Protein AF-A0A8T3V3B6-F1 (afdb_monomer_lite)

pLDDT: mean 76.21, std 11.62, range [51.06, 91.12]

Organism: NCBI:txid190975

Radius of gyration: 12.71 Å; chains: 1; bounding box: 29×26×32 Å

Structure (mmCIF, N/CA/C/O backbone):
data_AF-A0A8T3V3B6-F1
#
_entry.id   AF-A0A8T3V3B6-F1
#
loop_
_atom_site.group_PDB
_atom_site.id
_atom_site.type_symbol
_atom_site.label_atom_id
_atom_site.label_alt_id
_atom_site.label_comp_id
_atom_site.label_asym_id
_atom_site.label_entity_id
_atom_site.label_seq_id
_atom_site.pdbx_PDB_ins_code
_atom_site.Cartn_x
_atom_site.Cartn_y
_atom_site.Cartn_z
_atom_site.occupancy
_atom_site.B_iso_or_equiv
_atom_site.auth_seq_id
_atom_site.auth_comp_id
_atom_site.auth_asym_id
_atom_site.auth_atom_id
_atom_site.pdbx_PDB_model_num
ATOM 1 N N . MET A 1 1 ? 15.736 -11.059 4.428 1.00 59.34 1 MET A N 1
ATOM 2 C CA . MET A 1 1 ? 14.328 -11.035 4.889 1.00 59.34 1 MET A CA 1
ATOM 3 C C . MET A 1 1 ? 13.486 -11.435 3.678 1.00 59.34 1 MET A C 1
ATOM 5 O O . MET A 1 1 ? 13.928 -11.114 2.587 1.00 59.34 1 MET A O 1
ATOM 9 N N . THR A 1 2 ? 12.404 -12.210 3.802 1.00 81.81 2 THR A N 1
ATOM 10 C CA . THR A 1 2 ? 11.584 -12.592 2.628 1.00 81.81 2 THR A CA 1
ATOM 11 C C . THR A 1 2 ? 10.568 -11.493 2.306 1.00 81.81 2 THR A C 1
ATOM 13 O O . THR A 1 2 ? 10.116 -10.818 3.232 1.00 81.81 2 THR A O 1
ATOM 16 N N . PHE A 1 3 ? 10.211 -11.335 1.025 1.00 83.12 3 PHE A N 1
ATOM 17 C CA . PHE A 1 3 ? 9.192 -10.393 0.531 1.00 83.12 3 PHE A CA 1
ATOM 18 C C . PHE A 1 3 ? 7.906 -10.452 1.368 1.00 83.12 3 PHE A C 1
ATOM 20 O O . PHE A 1 3 ? 7.493 -9.445 1.932 1.00 83.12 3 PHE A O 1
ATOM 27 N N . GLU A 1 4 ? 7.363 -11.657 1.570 1.00 83.19 4 GLU A N 1
ATOM 28 C CA . GLU A 1 4 ? 6.150 -11.902 2.365 1.00 83.19 4 GLU A CA 1
ATOM 29 C C . GLU A 1 4 ? 6.241 -11.311 3.776 1.00 83.19 4 GLU A C 1
ATOM 31 O O . GLU A 1 4 ? 5.313 -10.668 4.253 1.00 83.19 4 GLU A O 1
ATOM 36 N N . ARG A 1 5 ? 7.392 -11.458 4.448 1.00 85.62 5 ARG A N 1
ATOM 37 C CA . ARG A 1 5 ? 7.565 -10.946 5.814 1.00 85.62 5 ARG A CA 1
ATOM 38 C C . ARG A 1 5 ? 7.564 -9.420 5.860 1.00 85.62 5 ARG A C 1
ATOM 40 O O . ARG A 1 5 ? 7.167 -8.849 6.873 1.00 85.62 5 ARG A O 1
ATOM 47 N N . ILE A 1 6 ? 8.080 -8.773 4.819 1.00 86.25 6 ILE A N 1
ATOM 48 C CA . ILE A 1 6 ? 8.093 -7.312 4.711 1.00 86.25 6 ILE A CA 1
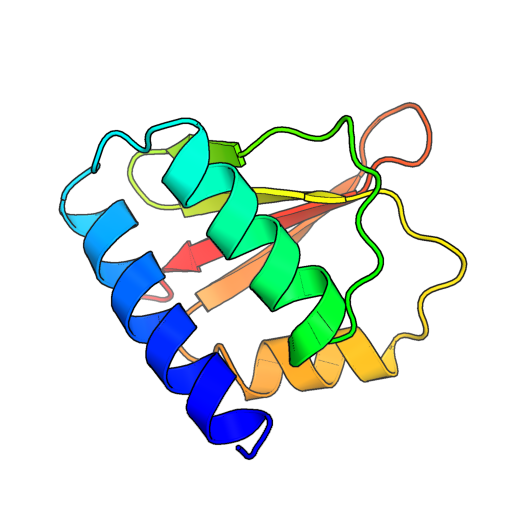ATOM 49 C C . ILE A 1 6 ? 6.691 -6.817 4.361 1.00 86.25 6 ILE A C 1
ATOM 51 O O . ILE A 1 6 ? 6.193 -5.923 5.039 1.00 86.25 6 ILE A O 1
ATOM 55 N N . ALA A 1 7 ? 6.034 -7.455 3.392 1.00 86.12 7 ALA A N 1
ATOM 56 C CA . ALA A 1 7 ? 4.673 -7.131 2.992 1.00 86.12 7 ALA A CA 1
ATOM 57 C C . ALA A 1 7 ? 3.678 -7.270 4.155 1.00 86.12 7 ALA A C 1
ATOM 59 O O . ALA A 1 7 ? 2.949 -6.324 4.428 1.00 86.12 7 ALA A O 1
ATOM 60 N N . SER A 1 8 ? 3.715 -8.367 4.926 1.00 88.56 8 SER A N 1
ATOM 61 C CA . SER A 1 8 ? 2.818 -8.541 6.082 1.00 88.56 8 SER A CA 1
ATOM 62 C C . SER A 1 8 ? 3.008 -7.461 7.149 1.00 88.56 8 SER A C 1
ATOM 64 O O . SER A 1 8 ? 2.029 -6.951 7.687 1.00 88.56 8 SER A O 1
ATOM 66 N N . LYS A 1 9 ? 4.259 -7.083 7.446 1.00 90.25 9 LYS A N 1
ATOM 67 C CA . LYS A 1 9 ? 4.543 -6.005 8.405 1.00 90.25 9 LYS A CA 1
ATOM 68 C C . LYS A 1 9 ? 4.044 -4.658 7.905 1.00 90.25 9 LYS A C 1
ATOM 70 O O . LYS A 1 9 ? 3.420 -3.923 8.660 1.00 90.25 9 LYS A O 1
ATOM 75 N N . LEU A 1 10 ? 4.310 -4.353 6.636 1.00 89.44 10 LEU A N 1
ATOM 76 C CA . LEU A 1 10 ? 3.853 -3.112 6.030 1.00 89.44 10 LEU A CA 1
ATOM 77 C C . LEU A 1 10 ? 2.322 -3.053 6.008 1.00 89.44 10 LEU A C 1
ATOM 79 O O . LEU A 1 10 ? 1.754 -2.029 6.359 1.00 89.44 10 LEU A O 1
ATOM 83 N N . GLN A 1 11 ? 1.649 -4.160 5.686 1.00 89.56 11 GLN A N 1
ATOM 84 C CA . GLN A 1 11 ? 0.194 -4.271 5.755 1.00 89.56 11 GLN A CA 1
ATOM 85 C C . GLN A 1 11 ? -0.338 -3.920 7.155 1.00 89.56 11 GLN A C 1
ATOM 87 O O . GLN A 1 11 ? -1.258 -3.113 7.262 1.00 89.56 11 GLN A O 1
ATOM 92 N N . GLU A 1 12 ? 0.231 -4.475 8.229 1.00 91.12 12 GLU A N 1
ATOM 93 C CA . GLU A 1 12 ? -0.193 -4.153 9.601 1.00 91.12 12 GLU A CA 1
ATOM 94 C C . GLU A 1 12 ? -0.016 -2.667 9.940 1.00 91.12 12 GLU A C 1
ATOM 96 O O . GLU A 1 12 ? -0.935 -2.050 10.485 1.00 91.12 12 GLU A O 1
ATOM 101 N N . GLU A 1 13 ? 1.120 -2.079 9.563 1.00 90.75 13 GLU A N 1
ATOM 102 C CA . GLU A 1 13 ? 1.385 -0.655 9.788 1.00 90.75 13 GLU A CA 1
ATOM 103 C C . GLU A 1 13 ? 0.432 0.247 8.995 1.00 90.75 13 GLU A C 1
ATOM 105 O O . GLU A 1 13 ? -0.120 1.195 9.552 1.00 90.75 13 GLU A O 1
ATOM 110 N N . LEU A 1 14 ? 0.180 -0.053 7.716 1.00 89.50 14 LEU A N 1
ATOM 111 C CA . LEU A 1 14 ? -0.758 0.715 6.893 1.00 89.50 14 LEU A CA 1
ATOM 112 C C . LEU A 1 14 ? -2.181 0.661 7.465 1.00 89.50 14 LEU A C 1
ATOM 114 O O . LEU A 1 14 ? -2.879 1.675 7.478 1.00 89.50 14 LEU A O 1
ATOM 118 N N . ILE A 1 15 ? -2.602 -0.495 7.992 1.00 90.50 15 ILE A N 1
ATOM 119 C CA . ILE A 1 15 ? -3.896 -0.635 8.672 1.00 90.50 15 ILE A CA 1
ATOM 120 C C . ILE A 1 15 ? -3.954 0.268 9.906 1.00 90.50 15 ILE A C 1
ATOM 122 O O . ILE A 1 15 ? -4.970 0.928 10.128 1.00 90.50 15 ILE A O 1
ATOM 126 N N . GLU A 1 16 ? -2.897 0.287 10.721 1.00 90.81 16 GLU A N 1
ATOM 127 C CA . GLU A 1 16 ? -2.830 1.142 11.906 1.00 90.81 16 GLU A CA 1
ATOM 128 C C . GLU A 1 16 ? -2.893 2.621 11.522 1.00 90.81 16 GLU A C 1
ATOM 130 O O . GLU A 1 16 ? -3.685 3.365 12.104 1.00 90.81 16 GLU A O 1
ATOM 135 N N . ILE A 1 17 ? -2.127 3.030 10.506 1.00 88.88 17 ILE A N 1
ATOM 136 C CA . ILE A 1 17 ? -2.110 4.400 9.984 1.00 88.88 17 ILE A CA 1
ATOM 137 C C . ILE A 1 17 ? -3.512 4.844 9.571 1.00 88.88 17 ILE A C 1
ATOM 139 O O . ILE A 1 17 ? -3.970 5.889 10.029 1.00 88.88 17 ILE A O 1
ATOM 143 N N . ILE A 1 18 ? -4.211 4.040 8.765 1.00 88.25 18 ILE A N 1
ATOM 144 C CA . ILE A 1 18 ? -5.559 4.368 8.284 1.00 88.25 18 ILE A CA 1
ATOM 145 C C . ILE A 1 18 ? -6.546 4.421 9.453 1.00 88.25 18 ILE A C 1
ATOM 147 O O . ILE A 1 18 ? -7.248 5.412 9.628 1.00 88.25 18 ILE A O 1
ATOM 151 N N . LYS A 1 19 ? -6.573 3.392 10.312 1.00 89.19 19 LYS A N 1
ATOM 152 C CA . LYS A 1 19 ? -7.534 3.316 11.428 1.00 89.19 19 LYS A CA 1
ATOM 153 C C . LYS A 1 19 ? -7.359 4.416 12.467 1.00 89.19 19 LYS A C 1
ATOM 155 O O . LYS A 1 19 ? -8.329 4.787 13.124 1.00 89.19 19 LYS A O 1
ATOM 160 N N . SER A 1 20 ? -6.131 4.885 12.662 1.00 88.31 20 SER A N 1
ATOM 161 C CA . SER A 1 20 ? -5.822 5.964 13.602 1.00 88.31 20 SER A CA 1
ATOM 162 C C . SER A 1 20 ? -5.800 7.345 12.951 1.00 88.31 20 SER A C 1
ATOM 164 O O . SER A 1 20 ? -5.650 8.333 13.666 1.00 88.31 20 SER A O 1
ATOM 166 N N . ASN A 1 21 ? -5.961 7.418 11.624 1.00 83.00 21 ASN A N 1
ATOM 167 C CA . ASN A 1 21 ? -5.733 8.617 10.823 1.00 83.00 21 ASN A CA 1
ATOM 168 C C . ASN A 1 21 ? -4.404 9.300 11.199 1.00 83.00 21 ASN A C 1
ATOM 170 O O . ASN A 1 21 ? -4.347 10.501 11.473 1.00 83.00 21 ASN A O 1
ATOM 174 N N . LYS A 1 22 ? -3.348 8.486 11.325 1.00 85.94 22 LYS A N 1
ATOM 175 C CA . LYS A 1 22 ? -2.044 8.918 11.833 1.00 85.94 22 LYS A CA 1
ATOM 176 C C . LYS A 1 22 ? -1.426 9.946 10.890 1.00 85.94 22 LYS A C 1
ATOM 178 O O . LYS A 1 22 ? -1.240 9.671 9.708 1.00 85.94 22 LYS A O 1
ATOM 183 N N . GLU A 1 23 ? -1.015 11.088 11.434 1.00 83.69 23 GLU A N 1
ATOM 184 C CA . GLU A 1 23 ? -0.152 12.019 10.708 1.00 83.69 23 GLU A CA 1
ATOM 185 C C . GLU A 1 23 ? 1.232 11.393 10.502 1.00 83.69 23 GLU A C 1
ATOM 187 O O . GLU A 1 23 ? 1.883 10.966 11.459 1.00 83.69 23 GLU A O 1
ATOM 192 N N . LEU A 1 24 ? 1.679 11.338 9.246 1.00 84.00 24 LEU A N 1
ATOM 193 C CA . LEU A 1 24 ? 3.015 10.872 8.887 1.00 84.00 24 LEU A CA 1
ATOM 194 C C . LEU A 1 24 ? 3.962 12.053 8.738 1.00 84.00 24 LEU A C 1
ATOM 196 O O . LEU A 1 24 ? 3.639 13.041 8.079 1.00 84.00 24 LEU A O 1
ATOM 200 N N . ASN A 1 25 ? 5.156 11.924 9.307 1.00 85.88 25 ASN A N 1
ATOM 201 C CA . ASN A 1 25 ? 6.224 12.890 9.078 1.00 85.88 25 ASN A CA 1
ATOM 202 C C . ASN A 1 25 ? 7.071 12.532 7.841 1.00 85.88 25 ASN A C 1
ATOM 204 O O . ASN A 1 25 ? 7.025 11.411 7.331 1.00 85.88 25 ASN A O 1
ATOM 208 N N . ASP A 1 26 ? 7.898 13.479 7.393 1.00 82.00 26 ASP A N 1
ATOM 209 C CA . ASP A 1 26 ? 8.740 13.326 6.198 1.00 82.00 26 ASP A CA 1
ATOM 210 C C . ASP A 1 26 ? 9.654 12.090 6.249 1.00 82.00 26 ASP A C 1
ATOM 212 O O . ASP A 1 26 ? 9.871 11.434 5.231 1.00 82.00 26 ASP A O 1
ATOM 216 N N . TYR A 1 27 ? 10.173 11.734 7.429 1.00 85.00 27 TYR A N 1
ATOM 217 C 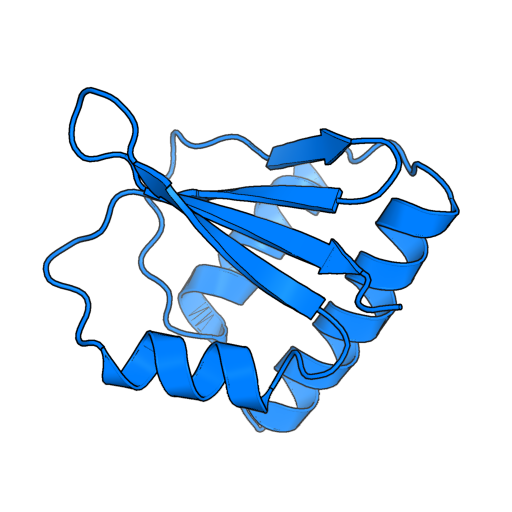CA . TYR A 1 27 ? 11.033 10.562 7.588 1.00 85.00 27 TYR A CA 1
ATOM 218 C C . TYR A 1 27 ? 10.250 9.257 7.410 1.00 85.00 27 TYR A C 1
ATOM 220 O O . TYR A 1 27 ? 10.707 8.363 6.701 1.00 85.00 27 TYR A O 1
ATOM 228 N N . GLU A 1 28 ? 9.058 9.154 7.998 1.00 85.56 28 GLU A N 1
ATOM 229 C CA . GLU A 1 28 ? 8.179 7.991 7.819 1.00 85.56 28 GLU A CA 1
ATOM 230 C C . GLU A 1 28 ? 7.785 7.818 6.349 1.00 85.56 28 GLU A C 1
ATOM 232 O O . GLU A 1 28 ? 7.848 6.712 5.815 1.00 85.56 28 GLU A O 1
ATOM 237 N N . ILE A 1 29 ? 7.475 8.920 5.661 1.00 82.38 29 ILE A N 1
ATOM 238 C CA . ILE A 1 29 ? 7.173 8.913 4.225 1.00 82.38 29 ILE A CA 1
ATOM 239 C C . ILE A 1 29 ? 8.366 8.380 3.418 1.00 82.38 29 ILE A C 1
ATOM 241 O O . ILE A 1 29 ? 8.183 7.535 2.539 1.00 82.38 29 ILE A O 1
ATOM 245 N N . ILE A 1 30 ? 9.591 8.827 3.719 1.00 81.56 30 ILE A N 1
ATOM 246 C CA . ILE A 1 30 ? 10.813 8.331 3.064 1.00 81.56 30 ILE A CA 1
ATOM 247 C C . ILE A 1 30 ? 11.003 6.830 3.312 1.00 81.56 30 ILE A C 1
ATOM 249 O O . ILE A 1 30 ? 11.340 6.097 2.381 1.00 81.56 30 ILE A O 1
ATOM 253 N N . VAL A 1 31 ? 10.767 6.359 4.539 1.00 84.00 31 VAL A N 1
ATOM 254 C CA . VAL A 1 31 ? 10.880 4.934 4.878 1.00 84.00 31 VAL A CA 1
ATOM 255 C C . VAL A 1 31 ? 9.877 4.108 4.080 1.00 84.00 31 VAL A C 1
ATOM 257 O O . VAL A 1 31 ? 10.278 3.125 3.458 1.00 84.00 31 VAL A O 1
ATOM 260 N N . TYR A 1 32 ? 8.607 4.517 4.020 1.00 84.25 32 TYR A N 1
ATOM 261 C CA . TYR A 1 32 ? 7.603 3.792 3.241 1.00 84.25 32 TYR A CA 1
ATOM 262 C C . TYR A 1 32 ? 7.965 3.737 1.762 1.00 84.25 32 TYR A C 1
ATOM 264 O O . TYR A 1 32 ? 7.954 2.654 1.176 1.00 84.25 32 TYR A O 1
ATOM 272 N N . LYS A 1 33 ? 8.390 4.864 1.178 1.00 78.06 33 LYS A N 1
ATOM 273 C CA . LYS A 1 33 ? 8.903 4.896 -0.198 1.00 78.06 33 LYS A CA 1
ATOM 274 C C . LYS A 1 33 ? 10.038 3.896 -0.399 1.00 78.06 33 LYS A C 1
ATOM 276 O O . LYS A 1 33 ? 9.984 3.102 -1.332 1.00 78.06 33 LYS A O 1
ATOM 281 N N . TYR A 1 34 ? 11.039 3.900 0.482 1.00 80.38 34 TYR A N 1
ATOM 282 C CA . TYR A 1 34 ? 12.168 2.975 0.392 1.00 80.38 34 TYR A CA 1
ATOM 283 C C . TYR A 1 34 ? 11.717 1.512 0.454 1.00 80.38 34 TYR A C 1
ATOM 285 O O . TYR A 1 34 ? 12.202 0.703 -0.331 1.00 80.38 34 TYR A O 1
ATOM 293 N N . VAL A 1 35 ? 10.786 1.165 1.348 1.00 83.69 35 VAL A N 1
ATOM 294 C CA . VAL A 1 35 ? 10.273 -0.208 1.457 1.00 83.69 35 VAL A CA 1
ATOM 295 C C . VAL A 1 35 ? 9.555 -0.618 0.169 1.00 83.69 35 VAL A C 1
ATOM 297 O O . VAL A 1 35 ? 9.832 -1.690 -0.367 1.00 83.69 35 VAL A O 1
ATOM 300 N N . PHE A 1 36 ? 8.694 0.241 -0.379 1.00 80.25 36 PHE A N 1
ATOM 301 C CA . PHE A 1 36 ? 8.010 -0.036 -1.642 1.00 80.25 36 PHE A CA 1
ATOM 302 C C . PHE A 1 36 ? 8.989 -0.189 -2.823 1.00 80.25 36 PHE A C 1
ATOM 304 O O . PHE A 1 36 ? 8.833 -1.122 -3.606 1.00 80.25 36 PHE A O 1
ATOM 311 N N . ILE A 1 37 ? 10.030 0.647 -2.922 1.00 76.12 37 ILE A N 1
ATOM 312 C CA . ILE A 1 37 ? 11.026 0.577 -4.009 1.00 76.12 37 ILE A CA 1
ATOM 313 C C . ILE A 1 37 ? 11.958 -0.618 -3.853 1.00 76.12 37 ILE A C 1
ATOM 315 O O . ILE A 1 37 ? 12.078 -1.449 -4.749 1.00 76.12 37 ILE A O 1
ATOM 319 N N . SER A 1 38 ? 12.656 -0.679 -2.726 1.00 76.88 38 SER A N 1
ATOM 320 C CA . SER A 1 38 ? 13.820 -1.545 -2.557 1.00 76.88 38 SER A CA 1
ATOM 321 C C . SER A 1 38 ? 13.431 -2.950 -2.127 1.00 76.88 38 SER A C 1
ATOM 323 O O . SER A 1 38 ? 14.056 -3.918 -2.552 1.00 76.88 38 SER A O 1
ATOM 325 N N . GLU A 1 39 ? 12.412 -3.069 -1.276 1.00 81.00 39 GLU A N 1
ATOM 326 C CA . GLU A 1 39 ? 12.033 -4.355 -0.689 1.00 81.00 39 GLU A CA 1
ATOM 327 C C . GLU A 1 39 ? 10.888 -5.020 -1.458 1.00 81.00 39 GLU A C 1
ATOM 329 O O . GLU A 1 39 ? 10.863 -6.245 -1.582 1.00 81.00 39 GLU A O 1
ATOM 334 N N . LEU A 1 40 ? 9.954 -4.221 -1.988 1.00 76.62 40 LEU A N 1
ATOM 335 C CA . LEU A 1 40 ? 8.816 -4.712 -2.771 1.00 76.62 40 LEU A CA 1
ATOM 336 C C . LEU A 1 40 ? 9.014 -4.577 -4.287 1.00 76.62 40 LEU A C 1
ATOM 338 O O . LEU A 1 40 ? 8.203 -5.105 -5.041 1.00 76.62 40 LEU A O 1
ATOM 342 N N . GLY A 1 41 ? 10.091 -3.927 -4.741 1.00 72.38 41 GLY A N 1
ATOM 343 C CA . GLY A 1 41 ? 10.438 -3.840 -6.160 1.00 72.38 41 GLY A CA 1
ATOM 344 C C . GLY A 1 41 ? 9.520 -2.933 -6.982 1.00 72.38 41 GLY A C 1
ATOM 345 O O . GLY A 1 41 ? 9.420 -3.119 -8.191 1.00 72.38 41 GLY A O 1
ATOM 346 N N . ILE A 1 42 ? 8.835 -1.973 -6.353 1.00 72.94 42 ILE A N 1
ATOM 347 C CA . ILE A 1 42 ? 7.964 -1.008 -7.032 1.00 72.94 42 ILE A CA 1
ATOM 348 C C . ILE A 1 42 ? 8.785 0.234 -7.395 1.00 72.94 42 ILE A C 1
ATOM 350 O O . ILE A 1 42 ? 9.028 1.054 -6.512 1.00 72.94 42 ILE A O 1
ATOM 354 N N . PRO A 1 43 ? 9.219 0.446 -8.649 1.00 61.38 43 PRO A N 1
ATOM 355 C CA . PRO A 1 43 ? 9.827 1.711 -9.041 1.00 61.38 43 PRO A CA 1
ATOM 356 C C . PRO A 1 43 ? 8.884 2.882 -8.729 1.00 61.38 43 PRO A C 1
ATOM 358 O O . PRO A 1 43 ? 7.797 3.019 -9.291 1.00 61.38 43 PRO A O 1
ATOM 361 N N . LEU A 1 44 ? 9.319 3.722 -7.792 1.00 63.91 44 LEU A N 1
ATOM 362 C CA . LEU A 1 44 ? 8.711 5.003 -7.459 1.00 63.91 44 LEU A CA 1
ATOM 363 C C . LEU A 1 44 ? 9.675 6.106 -7.897 1.00 63.91 44 LEU A C 1
ATOM 365 O O . LEU A 1 44 ? 10.882 5.989 -7.687 1.00 63.91 44 LEU A O 1
ATOM 369 N N . LEU A 1 45 ? 9.150 7.198 -8.450 1.00 54.94 45 LEU A N 1
ATOM 370 C CA . LEU A 1 45 ? 9.929 8.421 -8.650 1.00 54.94 45 LEU A CA 1
ATOM 371 C C . LEU A 1 45 ? 9.980 9.237 -7.347 1.00 54.94 45 LEU A C 1
ATOM 373 O O . LEU A 1 45 ? 9.011 9.274 -6.587 1.00 54.94 45 LEU A O 1
ATOM 377 N N . GLU A 1 46 ? 11.115 9.898 -7.096 1.00 53.19 46 GLU A N 1
ATOM 378 C CA . GLU A 1 46 ? 11.412 10.594 -5.829 1.00 53.19 46 GLU A CA 1
ATOM 379 C C . GLU A 1 46 ? 10.392 11.703 -5.485 1.00 53.19 46 GLU A C 1
ATOM 381 O O . GLU A 1 46 ? 10.083 11.915 -4.306 1.00 53.19 46 GLU A O 1
ATOM 386 N N . ASP A 1 47 ? 9.783 12.316 -6.507 1.00 55.06 47 ASP A N 1
ATOM 387 C CA . ASP A 1 47 ? 8.910 13.500 -6.414 1.00 55.06 47 ASP A CA 1
ATOM 388 C C . ASP A 1 47 ? 7.417 13.219 -6.134 1.00 55.06 47 ASP A C 1
ATOM 390 O O . ASP A 1 47 ? 6.550 14.059 -6.381 1.00 55.06 47 ASP A O 1
ATOM 394 N N . LEU A 1 48 ? 7.072 12.048 -5.596 1.00 61.75 48 LEU A N 1
ATOM 395 C CA . LEU A 1 48 ? 5.674 11.652 -5.384 1.00 61.75 48 LEU A CA 1
ATOM 396 C C . LEU A 1 48 ? 5.285 11.615 -3.899 1.00 61.75 48 LEU A C 1
ATOM 398 O O . LEU A 1 48 ? 6.054 11.171 -3.051 1.00 61.75 48 LEU A O 1
ATOM 402 N N . GLY A 1 49 ? 4.105 12.145 -3.566 1.00 68.12 49 GLY A N 1
ATOM 403 C CA . GLY A 1 49 ? 3.607 12.271 -2.191 1.00 68.12 49 GLY A CA 1
ATOM 404 C C . GLY A 1 49 ? 2.957 10.998 -1.645 1.00 68.12 49 GLY A C 1
ATOM 405 O O . GLY A 1 49 ? 2.750 10.022 -2.364 1.00 68.12 49 GLY A O 1
ATOM 406 N N . VAL A 1 50 ? 2.611 11.032 -0.361 1.00 75.38 50 VAL A N 1
ATOM 407 C CA . VAL A 1 50 ? 1.695 10.084 0.285 1.00 75.38 50 VAL A CA 1
ATOM 408 C C . VAL A 1 50 ? 0.479 10.880 0.739 1.00 75.38 50 VAL A C 1
ATOM 410 O O . VAL A 1 50 ? 0.625 11.991 1.246 1.00 75.38 50 VAL A O 1
ATOM 413 N N . GLU A 1 51 ? -0.712 10.330 0.547 1.00 80.62 51 GLU A N 1
ATOM 414 C CA . GLU A 1 51 ? -1.961 10.925 1.019 1.00 80.62 51 GLU A CA 1
ATOM 415 C C . GLU A 1 51 ? -2.740 9.886 1.825 1.00 80.62 51 GLU A C 1
ATOM 417 O O . GLU A 1 51 ? -2.885 8.744 1.395 1.00 80.62 51 GLU A O 1
ATOM 422 N N . ILE A 1 52 ? -3.231 10.281 2.998 1.00 79.44 52 ILE A N 1
ATOM 423 C CA . ILE A 1 52 ? -4.080 9.441 3.847 1.00 79.44 52 ILE A CA 1
ATOM 424 C C . ILE A 1 52 ? -5.480 10.041 3.830 1.00 79.44 52 ILE A C 1
ATOM 426 O O . ILE A 1 52 ? -5.659 11.230 4.096 1.00 79.44 52 ILE A O 1
ATOM 430 N N . THR A 1 53 ? -6.465 9.214 3.500 1.00 80.88 53 THR A N 1
ATOM 431 C CA . THR A 1 53 ? -7.889 9.531 3.627 1.00 80.88 53 THR A CA 1
ATOM 432 C C . THR A 1 53 ? -8.496 8.696 4.751 1.00 80.88 53 THR A C 1
ATOM 434 O O . THR A 1 53 ? -7.844 7.800 5.281 1.00 80.88 53 THR A O 1
ATOM 437 N N . GLU A 1 54 ? -9.757 8.958 5.104 1.00 80.25 54 GLU A N 1
ATOM 438 C CA . GL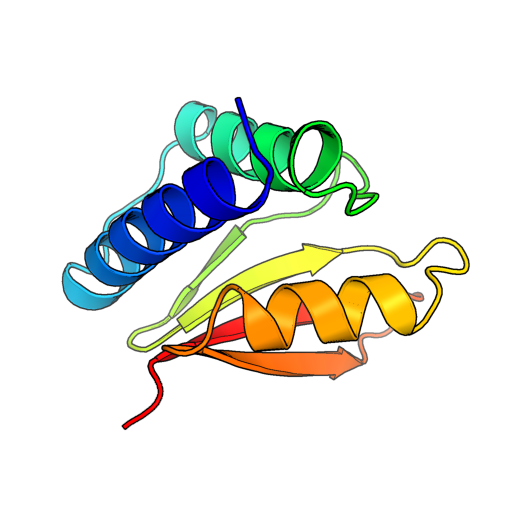U A 1 54 ? -10.443 8.283 6.222 1.00 80.25 54 GLU A CA 1
ATOM 439 C C . GLU A 1 54 ? -10.371 6.744 6.175 1.00 80.25 54 GLU A C 1
ATOM 441 O O . GLU A 1 54 ? -10.373 6.092 7.214 1.00 80.25 54 GLU A O 1
ATOM 446 N N . ASP A 1 55 ? -10.304 6.162 4.977 1.00 83.12 55 ASP A N 1
ATOM 447 C CA . ASP A 1 55 ? -10.341 4.719 4.734 1.00 83.12 55 ASP A CA 1
ATOM 448 C C . ASP A 1 55 ? -9.161 4.188 3.905 1.00 83.12 55 ASP A C 1
ATOM 450 O O . ASP A 1 55 ? -9.138 3.001 3.564 1.00 83.12 55 ASP A O 1
ATOM 454 N N . SER A 1 56 ? -8.208 5.048 3.525 1.00 86.00 56 SER A N 1
ATOM 455 C CA . SER A 1 56 ? -7.223 4.684 2.506 1.00 86.00 56 SER A CA 1
ATOM 456 C C . SER A 1 56 ? -5.854 5.319 2.693 1.00 86.00 56 SER A C 1
ATOM 458 O O . SER A 1 56 ? -5.717 6.457 3.134 1.00 86.00 56 SER A O 1
ATOM 460 N N . PHE A 1 57 ? -4.841 4.592 2.237 1.00 84.94 57 PHE A N 1
ATOM 461 C CA . PHE A 1 57 ? -3.485 5.077 2.035 1.00 84.94 57 PHE A CA 1
ATOM 462 C C . PHE A 1 57 ? -3.210 5.162 0.531 1.00 84.94 57 PHE A C 1
ATOM 464 O O . PHE A 1 57 ? -3.364 4.182 -0.197 1.00 84.94 57 PHE A O 1
ATOM 471 N N . ILE A 1 58 ? -2.827 6.337 0.042 1.00 83.25 58 ILE A N 1
ATOM 472 C CA . ILE A 1 58 ? -2.590 6.599 -1.377 1.00 83.25 58 ILE A CA 1
ATOM 473 C C . ILE A 1 58 ? -1.105 6.863 -1.583 1.00 83.25 58 ILE A C 1
ATOM 475 O O . ILE A 1 58 ? -0.557 7.863 -1.114 1.00 83.25 58 ILE A O 1
ATOM 479 N N . LEU A 1 59 ? -0.477 5.977 -2.349 1.00 79.69 59 LEU A N 1
ATOM 480 C CA . LEU A 1 59 ? 0.882 6.128 -2.834 1.00 79.69 59 LEU A CA 1
ATOM 481 C C . LEU A 1 59 ? 0.852 6.581 -4.293 1.00 79.69 59 LEU A C 1
ATOM 483 O O . LEU A 1 59 ? 0.221 5.964 -5.154 1.00 79.69 59 LEU A O 1
ATOM 487 N N . TYR A 1 60 ? 1.550 7.669 -4.574 1.00 73.25 60 TYR A N 1
ATOM 488 C CA . TYR A 1 60 ? 1.690 8.191 -5.922 1.00 73.25 60 TYR A CA 1
ATOM 489 C C . TYR A 1 60 ? 2.895 7.518 -6.595 1.00 73.25 60 TYR A C 1
ATOM 491 O O . TYR A 1 60 ? 3.989 7.517 -6.034 1.00 73.25 60 TYR A O 1
ATOM 499 N N . ILE A 1 61 ? 2.701 6.937 -7.784 1.00 69.69 61 ILE A N 1
ATOM 500 C CA . ILE A 1 61 ? 3.738 6.209 -8.533 1.00 69.69 61 ILE A CA 1
ATOM 501 C C . ILE A 1 61 ? 3.773 6.677 -10.003 1.00 69.69 61 ILE A C 1
ATOM 503 O O . ILE A 1 61 ? 2.774 7.141 -10.540 1.00 69.69 61 ILE A O 1
ATOM 507 N N . ILE A 1 62 ? 4.909 6.579 -10.689 1.00 57.94 62 ILE A N 1
ATOM 508 C CA . ILE A 1 62 ? 4.976 6.726 -12.154 1.00 57.94 62 ILE A CA 1
ATOM 509 C C . ILE A 1 62 ? 5.440 5.367 -12.666 1.00 57.94 62 ILE A C 1
ATOM 511 O O . ILE A 1 62 ? 6.543 4.958 -12.307 1.00 57.94 62 ILE A O 1
ATOM 515 N N . PRO A 1 63 ? 4.611 4.630 -13.421 1.00 55.12 63 PRO A N 1
ATOM 516 C CA . PRO A 1 63 ? 5.008 3.337 -13.929 1.00 55.12 63 PRO A CA 1
ATOM 517 C C . PRO A 1 63 ? 6.072 3.531 -15.010 1.00 55.12 63 PRO A C 1
ATOM 519 O O . PRO A 1 63 ? 5.857 4.260 -15.979 1.00 55.12 63 PRO A O 1
ATOM 522 N N . ASP A 1 64 ? 7.199 2.851 -14.842 1.00 51.06 64 ASP A N 1
ATOM 523 C CA . ASP A 1 64 ? 8.170 2.610 -15.905 1.00 51.06 64 ASP A CA 1
ATOM 524 C C . ASP A 1 64 ? 7.958 1.161 -16.347 1.00 51.06 64 ASP A C 1
ATOM 526 O O . ASP A 1 64 ? 8.323 0.256 -15.604 1.00 51.06 64 ASP A O 1
ATOM 530 N N . ASP A 1 65 ? 7.200 0.956 -17.435 1.00 53.72 65 ASP A N 1
ATOM 531 C CA . ASP A 1 65 ? 6.840 -0.341 -18.052 1.00 53.72 65 ASP A CA 1
ATOM 532 C C . ASP A 1 65 ? 6.628 -1.534 -17.080 1.00 53.72 65 ASP A C 1
ATOM 534 O O . ASP A 1 65 ? 6.917 -2.685 -17.405 1.00 53.72 65 ASP A O 1
ATOM 538 N N . LEU A 1 66 ? 6.106 -1.271 -15.874 1.00 54.31 66 LEU A N 1
ATOM 539 C CA . LEU A 1 66 ? 6.004 -2.266 -14.809 1.00 54.31 66 LEU A CA 1
ATOM 540 C C . LEU A 1 66 ? 5.018 -3.365 -15.194 1.00 54.31 66 LEU A C 1
ATOM 542 O O . LEU A 1 66 ? 3.807 -3.156 -15.303 1.00 54.31 66 LEU A O 1
ATOM 546 N N . GLU A 1 67 ? 5.596 -4.545 -15.369 1.00 59.53 67 GLU A N 1
ATOM 547 C CA . GLU A 1 67 ? 4.958 -5.796 -15.730 1.00 59.53 67 GLU A CA 1
ATOM 548 C C . GLU A 1 67 ? 3.846 -6.154 -14.729 1.00 59.53 67 GLU A C 1
ATOM 550 O O . GLU A 1 67 ? 4.029 -6.111 -13.510 1.00 59.53 67 GLU A O 1
ATOM 555 N N . PHE A 1 68 ? 2.684 -6.546 -15.257 1.00 58.75 68 PHE A N 1
ATOM 556 C CA . PHE A 1 68 ? 1.485 -6.982 -14.526 1.00 58.75 68 PHE A CA 1
ATOM 557 C C . PHE A 1 68 ? 1.750 -7.992 -13.387 1.00 58.75 68 PHE A C 1
ATOM 559 O O . PHE A 1 68 ? 0.939 -8.110 -12.468 1.00 58.75 68 PHE A O 1
ATOM 566 N N . ASP A 1 69 ? 2.877 -8.701 -13.425 1.00 62.38 69 ASP A N 1
ATOM 567 C CA . ASP A 1 69 ? 3.287 -9.681 -12.421 1.00 62.38 69 ASP A CA 1
ATOM 568 C C . ASP A 1 69 ? 3.597 -9.056 -11.052 1.00 62.38 69 ASP A C 1
ATOM 570 O O . ASP A 1 69 ? 3.260 -9.640 -10.021 1.00 62.38 69 ASP A O 1
ATOM 574 N N . LEU A 1 70 ? 4.159 -7.841 -11.008 1.00 66.38 70 LEU A N 1
ATOM 575 C CA . LEU A 1 70 ? 4.375 -7.131 -9.742 1.00 66.38 70 LEU A CA 1
ATOM 576 C C . LEU A 1 70 ? 3.038 -6.792 -9.068 1.00 66.38 70 LEU A C 1
ATOM 578 O O . LEU A 1 70 ? 2.901 -6.891 -7.851 1.00 66.38 70 LEU A O 1
ATOM 582 N N . LEU A 1 71 ? 2.039 -6.428 -9.873 1.00 65.75 71 LEU A N 1
ATOM 583 C CA . LEU A 1 71 ? 0.711 -6.053 -9.390 1.00 65.75 71 LEU A CA 1
ATOM 584 C C . LEU A 1 71 ? 0.002 -7.242 -8.748 1.00 65.75 71 LEU A C 1
ATOM 586 O O . LEU A 1 71 ? -0.589 -7.104 -7.682 1.00 65.75 71 LEU A O 1
ATOM 590 N N . ARG A 1 72 ? 0.117 -8.419 -9.367 1.00 66.94 72 ARG A N 1
ATOM 591 C CA . ARG A 1 72 ? -0.453 -9.656 -8.831 1.00 66.94 72 ARG A CA 1
ATOM 592 C C . ARG A 1 72 ? 0.172 -10.039 -7.491 1.00 66.94 72 ARG A C 1
ATOM 594 O O . ARG A 1 72 ? -0.542 -10.422 -6.575 1.00 66.94 72 ARG A O 1
ATOM 601 N N . ASN A 1 73 ? 1.486 -9.859 -7.358 1.00 73.44 73 ASN A N 1
ATOM 602 C CA . ASN A 1 73 ? 2.186 -10.121 -6.102 1.00 73.44 73 ASN A CA 1
ATOM 603 C C . ASN A 1 73 ? 1.774 -9.155 -4.982 1.00 73.44 73 ASN A C 1
ATOM 605 O O . ASN A 1 73 ? 1.795 -9.540 -3.817 1.00 73.44 73 ASN A O 1
ATOM 609 N N . LEU A 1 74 ? 1.423 -7.907 -5.311 1.00 78.12 74 LEU A N 1
ATOM 610 C CA . LEU A 1 74 ? 0.909 -6.957 -4.325 1.00 78.12 74 LEU A CA 1
ATOM 611 C C . LEU A 1 74 ? -0.509 -7.314 -3.887 1.00 78.12 74 LEU A C 1
ATOM 613 O O . LEU A 1 74 ? -0.769 -7.287 -2.692 1.00 78.12 74 LEU A O 1
ATOM 617 N N . ASP A 1 75 ? -1.386 -7.681 -4.821 1.00 75.56 75 ASP A N 1
ATOM 618 C CA . ASP A 1 75 ? -2.761 -8.099 -4.512 1.00 75.56 75 ASP A CA 1
ATOM 619 C C . ASP A 1 75 ? -2.774 -9.343 -3.601 1.00 75.56 75 ASP A C 1
ATOM 621 O O . ASP A 1 75 ? -3.469 -9.374 -2.590 1.00 75.56 75 ASP A O 1
ATOM 625 N N . ASP A 1 76 ? -1.903 -10.321 -3.882 1.00 76.19 76 ASP A N 1
ATOM 626 C CA . ASP A 1 76 ? -1.753 -11.525 -3.054 1.00 76.19 76 ASP A CA 1
ATOM 627 C C . ASP A 1 76 ? -1.146 -11.224 -1.665 1.00 76.19 76 ASP A C 1
ATOM 629 O O . ASP A 1 76 ? -1.470 -11.890 -0.680 1.00 76.19 76 ASP A O 1
ATOM 633 N N . ALA A 1 77 ? -0.239 -10.245 -1.566 1.00 80.75 77 ALA A N 1
ATOM 634 C CA . ALA A 1 77 ? 0.477 -9.937 -0.325 1.00 80.75 77 ALA A CA 1
ATOM 635 C C . ALA A 1 77 ? -0.237 -8.918 0.580 1.00 80.75 77 ALA A C 1
ATOM 637 O O . ALA A 1 77 ? 0.042 -8.874 1.782 1.00 80.75 77 ALA A O 1
ATOM 638 N N . PHE A 1 78 ? -1.132 -8.110 0.011 1.00 85.25 78 PHE A N 1
ATOM 639 C CA . PHE A 1 78 ? -1.957 -7.123 0.705 1.00 85.25 78 PHE A CA 1
ATOM 640 C C . PHE A 1 78 ? -3.436 -7.524 0.654 1.00 85.25 78 PHE A C 1
ATOM 642 O O . PHE A 1 78 ? -4.304 -6.720 0.332 1.00 85.25 78 PHE A O 1
ATOM 649 N N . ASP A 1 79 ? -3.722 -8.773 1.014 1.00 85.69 79 ASP A N 1
ATOM 650 C CA . ASP A 1 79 ? -5.050 -9.400 0.978 1.00 85.69 79 ASP A CA 1
ATOM 651 C C . ASP A 1 79 ? -6.139 -8.670 1.789 1.00 85.69 79 ASP A C 1
ATOM 653 O O . ASP A 1 79 ? -7.333 -8.909 1.604 1.00 85.69 79 ASP A O 1
ATOM 657 N N . ARG A 1 80 ? -5.744 -7.772 2.699 1.00 85.75 80 ARG A N 1
ATOM 658 C CA . ARG A 1 80 ? -6.656 -6.937 3.500 1.00 85.75 80 ARG A CA 1
ATOM 659 C C . ARG A 1 80 ? -6.977 -5.593 2.854 1.00 85.75 80 ARG A C 1
ATOM 661 O O . ARG A 1 80 ? -7.652 -4.770 3.482 1.00 85.75 80 ARG A O 1
ATOM 668 N N . PHE A 1 81 ? -6.449 -5.352 1.662 1.00 85.88 81 PHE A N 1
ATOM 669 C CA . PHE A 1 81 ? -6.612 -4.115 0.930 1.00 85.88 81 PHE A CA 1
ATOM 670 C C . PHE A 1 81 ? -7.199 -4.354 -0.456 1.00 85.88 81 PHE A C 1
ATOM 672 O O . PHE A 1 81 ? -6.760 -5.209 -1.212 1.00 85.88 81 PHE A O 1
ATOM 679 N N . GLU A 1 82 ? -8.148 -3.506 -0.832 1.00 85.81 82 GLU A N 1
ATOM 680 C CA . GLU A 1 82 ? -8.497 -3.278 -2.223 1.00 85.81 82 GLU A CA 1
ATOM 681 C C . GLU A 1 82 ? -7.472 -2.296 -2.807 1.00 85.81 82 GLU A C 1
ATOM 683 O O . GLU A 1 82 ? -7.443 -1.115 -2.435 1.00 85.81 82 GLU A O 1
ATOM 688 N N . ILE A 1 83 ? -6.617 -2.779 -3.713 1.00 80.81 83 ILE A N 1
ATOM 689 C CA . ILE A 1 83 ? -5.618 -1.950 -4.393 1.00 80.81 83 ILE A CA 1
ATOM 690 C C . ILE A 1 83 ? -6.227 -1.387 -5.678 1.00 80.81 83 ILE A C 1
ATOM 692 O O . ILE A 1 83 ? -6.374 -2.074 -6.687 1.00 80.81 83 ILE A O 1
ATOM 696 N N . THR A 1 84 ? -6.584 -0.102 -5.656 1.00 76.06 84 THR A N 1
ATOM 697 C CA . THR A 1 84 ? -7.138 0.581 -6.832 1.00 76.06 84 THR A CA 1
ATOM 698 C C . THR A 1 84 ? -6.069 1.358 -7.588 1.00 76.06 84 THR A C 1
ATOM 700 O O . THR A 1 84 ? -5.316 2.142 -7.005 1.00 76.06 84 THR A O 1
ATOM 703 N N . PHE A 1 85 ? -6.093 1.211 -8.912 1.00 72.12 85 PHE A N 1
ATOM 704 C CA . PHE A 1 85 ? -5.303 1.988 -9.858 1.00 72.12 85 PHE A CA 1
ATOM 705 C C . PHE A 1 85 ? -6.096 3.214 -10.292 1.00 72.12 85 PHE A C 1
ATOM 707 O O . PHE A 1 85 ? -7.107 3.095 -10.987 1.00 72.12 85 PHE A O 1
ATOM 714 N N . LEU A 1 86 ? -5.643 4.404 -9.905 1.00 67.56 86 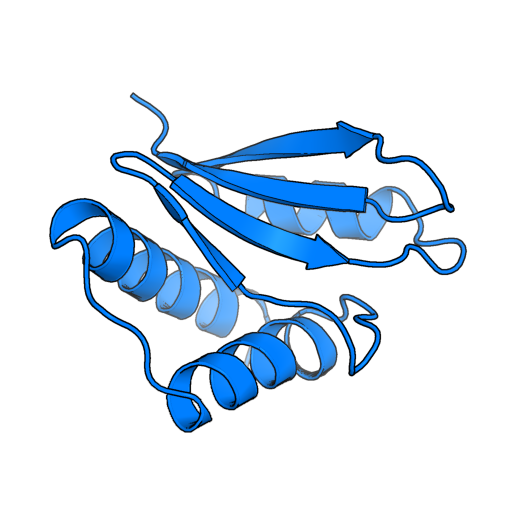LEU A N 1
ATOM 715 C CA . LEU A 1 86 ? -6.247 5.640 -10.398 1.00 67.56 86 LEU A CA 1
ATOM 716 C C . LEU A 1 86 ? -5.393 6.191 -11.546 1.00 67.56 86 LEU A C 1
ATOM 718 O O . LEU A 1 86 ? -4.243 6.572 -11.298 1.00 67.56 86 LEU A O 1
ATOM 722 N N . PRO A 1 87 ? -5.919 6.248 -12.785 1.00 57.69 87 PRO A N 1
ATOM 723 C CA . PRO A 1 87 ? -5.237 6.938 -13.867 1.00 57.69 87 PRO A CA 1
ATOM 724 C C . PRO A 1 87 ? -5.197 8.433 -13.549 1.00 57.69 87 PRO A C 1
ATOM 726 O O . PRO A 1 87 ? -6.221 9.038 -13.226 1.00 57.69 87 PRO A O 1
ATOM 729 N N . ASN A 1 88 ? -4.017 9.037 -13.645 1.00 55.94 88 ASN A N 1
ATOM 730 C CA . ASN A 1 88 ? -3.857 10.480 -13.560 1.00 55.94 88 ASN A CA 1
ATOM 731 C C . ASN A 1 88 ? -3.272 11.023 -14.870 1.00 55.94 88 ASN A C 1
ATOM 733 O O . ASN A 1 88 ? -2.594 10.320 -15.622 1.00 55.94 88 ASN A O 1
ATOM 737 N N . SER A 1 89 ? -3.523 12.301 -15.135 1.00 52.00 89 SER A N 1
ATOM 738 C CA . SER A 1 89 ? -2.835 13.053 -16.184 1.00 52.00 89 SER A CA 1
ATOM 739 C C . SER A 1 89 ? -1.315 12.973 -15.953 1.00 52.00 89 SER A C 1
ATOM 741 O O . SER A 1 89 ? -0.883 13.007 -14.803 1.00 52.00 89 SER A O 1
ATOM 743 N N . TYR A 1 90 ? -0.512 12.909 -17.025 1.00 54.66 90 TYR A N 1
ATOM 744 C CA . TYR A 1 90 ? 0.968 12.858 -16.998 1.00 54.66 90 TYR A CA 1
ATOM 745 C C . TYR A 1 90 ? 1.635 11.507 -16.659 1.00 54.66 90 TYR A C 1
ATOM 747 O O . TYR A 1 90 ? 2.751 11.505 -16.152 1.00 54.66 90 TYR A O 1
ATOM 755 N N . ASN A 1 91 ? 1.013 10.363 -16.975 1.00 56.75 91 ASN A N 1
ATOM 756 C CA . ASN A 1 91 ? 1.584 9.026 -16.718 1.00 56.75 91 ASN A CA 1
ATOM 757 C C . ASN A 1 91 ? 1.877 8.762 -15.230 1.00 56.75 91 ASN A C 1
ATOM 759 O O . ASN A 1 91 ? 2.780 8.007 -14.902 1.00 56.75 91 ASN A O 1
ATOM 763 N N . ILE A 1 92 ? 1.129 9.379 -14.316 1.00 58.91 92 ILE A N 1
ATOM 764 C CA . ILE A 1 92 ? 1.201 9.057 -12.889 1.00 58.91 92 ILE A CA 1
ATOM 765 C C . ILE A 1 92 ? 0.086 8.053 -12.606 1.00 58.91 92 ILE A C 1
ATOM 767 O O . ILE A 1 92 ? -1.079 8.286 -12.932 1.00 58.91 92 ILE A O 1
ATOM 771 N N . LEU A 1 93 ? 0.440 6.937 -11.994 1.00 64.06 93 LEU A N 1
ATOM 772 C CA . LEU A 1 93 ? -0.482 5.930 -11.506 1.00 64.06 93 LEU A CA 1
ATOM 773 C C . LEU A 1 93 ? -0.568 6.097 -9.985 1.00 64.06 93 LEU A C 1
ATOM 775 O O . LEU A 1 93 ? 0.434 6.327 -9.319 1.00 64.06 93 LEU A O 1
ATOM 779 N N . LYS A 1 94 ? -1.764 6.060 -9.401 1.00 73.38 94 LYS A N 1
ATOM 780 C CA . LYS A 1 94 ? -1.885 6.045 -7.934 1.00 73.38 94 LYS A CA 1
ATOM 781 C C . LYS A 1 94 ? -2.212 4.633 -7.487 1.00 73.38 94 LYS A C 1
ATOM 783 O O . LYS A 1 94 ? -3.168 4.059 -8.008 1.00 73.38 94 LYS A O 1
ATOM 788 N N . LEU A 1 95 ? -1.448 4.117 -6.529 1.00 78.19 95 LEU A 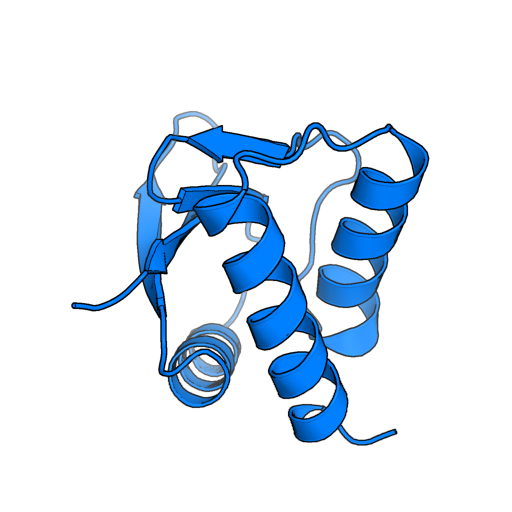N 1
ATOM 789 C CA . LEU A 1 95 ? -1.792 2.916 -5.779 1.00 78.19 95 LEU A CA 1
ATOM 790 C C . LEU A 1 95 ? -2.576 3.356 -4.548 1.00 78.19 95 LEU A C 1
ATOM 792 O O . LEU A 1 95 ? -2.021 3.927 -3.608 1.00 78.19 95 LEU A O 1
ATOM 796 N N . LYS A 1 96 ? -3.887 3.136 -4.579 1.00 83.06 96 LYS A N 1
ATOM 797 C CA . LYS A 1 96 ? -4.757 3.376 -3.433 1.00 83.06 96 LYS A CA 1
ATOM 798 C C . LYS A 1 96 ? -4.968 2.056 -2.701 1.00 83.06 96 LYS A C 1
ATOM 800 O O . LYS A 1 96 ? -5.634 1.183 -3.238 1.00 83.06 96 LYS A O 1
ATOM 805 N N . PHE A 1 97 ? -4.434 1.950 -1.492 1.00 85.94 97 PHE A N 1
ATOM 806 C CA . PHE A 1 97 ? -4.676 0.859 -0.555 1.00 85.94 97 PHE A CA 1
ATOM 807 C C . PHE A 1 97 ? -5.877 1.235 0.306 1.00 85.94 97 PHE A C 1
ATOM 809 O O . PHE A 1 97 ? -5.761 2.063 1.213 1.00 85.94 97 PHE A O 1
ATOM 816 N N . LYS A 1 98 ? -7.040 0.665 0.002 1.00 89.44 98 LYS A N 1
ATOM 817 C CA . LYS A 1 98 ? -8.261 0.856 0.790 1.00 89.44 98 LYS A CA 1
ATOM 818 C C . LYS A 1 98 ? -8.541 -0.402 1.597 1.00 89.44 98 LYS A C 1
ATOM 820 O O . LYS A 1 98 ? -8.426 -1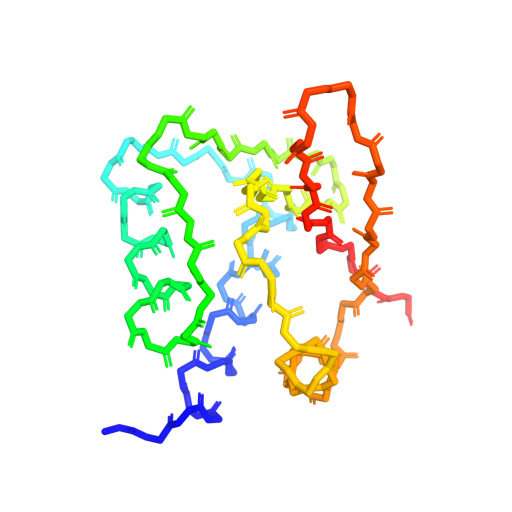.488 1.050 1.00 89.44 98 LYS A O 1
ATOM 825 N N . LEU A 1 99 ? -8.897 -0.276 2.872 1.00 86.38 99 LEU A N 1
ATOM 826 C CA . LEU A 1 99 ? -9.243 -1.452 3.677 1.00 86.38 99 LEU A CA 1
ATOM 827 C C . LEU A 1 99 ? -10.432 -2.197 3.051 1.00 86.38 99 LEU A C 1
ATOM 829 O O . LEU A 1 99 ? -11.466 -1.586 2.778 1.00 86.38 99 LEU A O 1
ATOM 833 N N . SER A 1 100 ? -10.269 -3.500 2.829 1.00 81.56 100 SER A N 1
ATOM 834 C CA . SER A 1 100 ? -11.350 -4.392 2.405 1.00 81.56 100 SER A CA 1
ATOM 835 C C . SER A 1 100 ? -12.306 -4.635 3.581 1.00 81.56 100 SER A C 1
ATOM 837 O O . SER A 1 100 ? -11.842 -4.814 4.712 1.00 81.56 100 SER A O 1
ATOM 839 N N . ASP A 1 101 ? -13.618 -4.614 3.321 1.00 67.50 101 ASP A N 1
ATOM 840 C CA . ASP A 1 101 ? -14.670 -4.910 4.314 1.00 67.50 101 ASP A CA 1
ATOM 841 C C . ASP A 1 101 ? -14.624 -6.362 4.832 1.00 67.50 101 ASP A C 1
ATOM 843 O O . ASP A 1 101 ? -14.358 -7.285 4.024 1.00 67.50 101 ASP A O 1
#

Foldseek 3Di:
DALLVLLLVVLVVQVVCLCVVDDDDPVNFVVVVCCCCPSLVADADPPWGWDHDNFKIKTKGQDDVDDCVSVVVNCVSNVQFDFDWDDDPPRITITITGGDD

Sequence (101 aa):
MTFERIASKLQEELIEIIKSNKELNDYEIIVYKYVFISELGIPLLEDLGVEITEDSFILYIIPDDLEFDLLRNLDDAFDRFEITFLPNSYNILKLKFKLSD

Secondary structure (DSSP, 8-state):
--HHHHHHHHHHHHHHHHHHTPPPPHHHHHHHHHIIIIIT-----TT--EEEETTEEEEEE--SS--HHHHHHHHHH-TTEEEEEEE-TTSPEEEEEEE--